Protein AF-A0A6G1RKR5-F1 (afdb_monomer_lite)

Radius of gyration: 48.72 Å; chains: 1; bounding box: 66×41×164 Å

Sequence (154 aa):
AAPAPAPLDKGCSLRHSLRLPAAAAAADTGMKRPLGRRYGLWFRLRKLIIWLLGVYIAIPFLVKLCPAIQAKLVFLNFVRVPYFIDLKRPQDQGLNHTCNYYLQPEEDVTIGVWHTVPAALWKTARGKDQLWFEDALGSSHPVILYLHGNAGTR

Secondary structure (DSSP, 8-state):
---------------------------------SHHHHHHHHHHHHHHHHHHHHHHHHHHHHHHH-HHHHHHHHS-TT--SSTT--TT-GGGGT-TTEEEEEEEEETTEEEEEEEE--GGGHHHHTT--HHHHHHHHTSSSPP------SSS--

Foldseek 3Di:
DDDDDDDDDD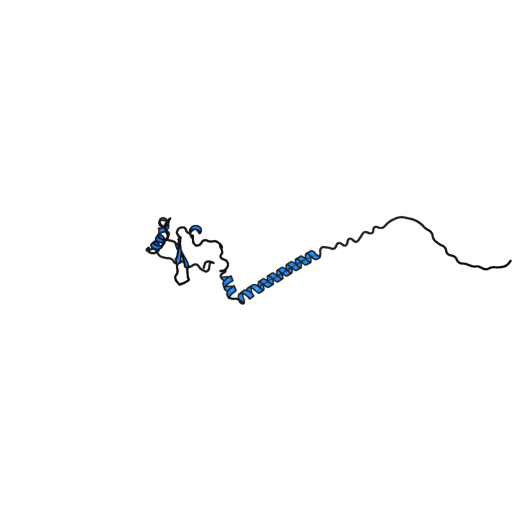DDDDDDDDDDDDDDPDDDPPPPPPPVVVVVVVVVVVVVVVVVVVCVVVVVVVCVVDVPVVVCVVLVLVDQPPPDDPPQCCVVVVQQQWHWDWDDPDVPDIDIDIQGADPVCSVVSHPDDPVVSVVSVVDPDDDDDDDDDSPNDD

Organism: NCBI:txid2861861

pLDDT: mean 74.4, std 17.96, range [37.25, 95.69]

Structure (mmCIF, N/CA/C/O backbone):
data_AF-A0A6G1RKR5-F1
#
_entry.id   AF-A0A6G1RKR5-F1
#
loop_
_atom_site.group_PDB
_atom_site.id
_atom_site.type_symbol
_atom_site.label_atom_id
_atom_site.label_alt_id
_atom_site.label_comp_id
_atom_site.label_asym_id
_atom_site.label_entity_id
_atom_site.label_seq_id
_atom_site.pdbx_PDB_ins_code
_atom_site.Cartn_x
_atom_site.Cartn_y
_atom_site.Cartn_z
_atom_site.occupancy
_atom_site.B_iso_or_equiv
_atom_site.auth_seq_id
_atom_site.auth_comp_id
_atom_site.auth_asym_id
_atom_site.auth_atom_id
_atom_site.pdbx_PDB_model_num
ATOM 1 N N . ALA A 1 1 ? 39.146 30.833 -138.022 1.00 38.88 1 ALA A N 1
ATOM 2 C CA . ALA A 1 1 ? 39.665 29.501 -138.402 1.00 38.88 1 ALA A CA 1
ATOM 3 C C . ALA A 1 1 ? 41.046 29.364 -137.772 1.00 38.88 1 ALA A C 1
ATOM 5 O O . ALA A 1 1 ? 41.826 30.275 -137.982 1.00 38.88 1 ALA A O 1
ATOM 6 N N . ALA A 1 2 ? 41.432 28.382 -136.961 1.00 49.88 2 ALA A N 1
ATOM 7 C CA . ALA A 1 2 ? 40.876 27.156 -136.359 1.00 49.88 2 ALA A CA 1
ATOM 8 C C . ALA A 1 2 ? 41.836 26.793 -135.171 1.00 49.88 2 ALA A C 1
ATOM 10 O O . ALA A 1 2 ? 42.867 27.456 -135.067 1.00 49.88 2 ALA A O 1
ATOM 11 N N . PRO A 1 3 ? 41.675 25.712 -134.376 1.00 56.47 3 PRO A N 1
ATOM 12 C CA . PRO A 1 3 ? 40.493 25.131 -133.726 1.00 56.47 3 PRO A CA 1
ATOM 13 C C . PRO A 1 3 ? 40.700 24.785 -132.213 1.00 56.47 3 PRO A C 1
ATOM 15 O O . PRO A 1 3 ? 41.783 24.925 -131.664 1.00 56.47 3 PRO A O 1
ATOM 18 N N . ALA A 1 4 ? 39.584 24.350 -131.604 1.00 51.78 4 ALA A N 1
ATOM 19 C CA . ALA A 1 4 ? 39.273 23.483 -130.437 1.00 51.78 4 A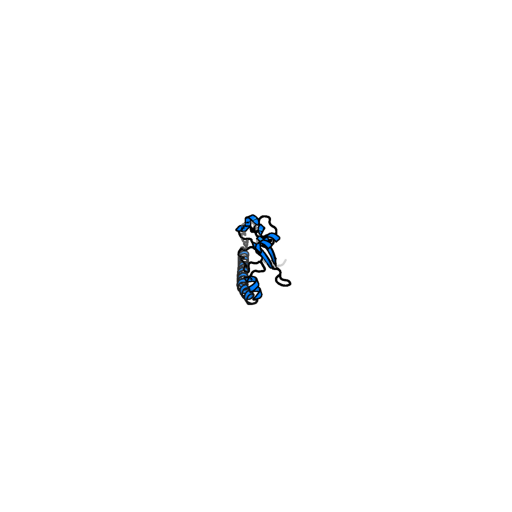LA A CA 1
ATOM 20 C C . ALA A 1 4 ? 40.398 22.643 -129.740 1.00 51.78 4 ALA A C 1
ATOM 22 O O . ALA A 1 4 ? 41.441 22.451 -130.359 1.00 51.78 4 ALA A O 1
ATOM 23 N N . PRO A 1 5 ? 40.191 22.031 -128.533 1.00 53.94 5 PRO A N 1
ATOM 24 C CA . PRO A 1 5 ? 38.965 21.304 -128.141 1.00 53.94 5 PRO A CA 1
ATOM 25 C C . PRO A 1 5 ? 38.501 21.378 -126.660 1.00 53.94 5 PRO A C 1
ATOM 27 O O . PRO A 1 5 ? 39.254 21.674 -125.741 1.00 53.94 5 PRO A O 1
ATOM 30 N N . ALA A 1 6 ? 37.219 21.050 -126.452 1.00 48.31 6 ALA A N 1
ATOM 31 C CA . ALA A 1 6 ? 36.645 20.573 -125.181 1.00 48.31 6 ALA A CA 1
ATOM 32 C C . ALA A 1 6 ? 36.963 19.061 -125.001 1.00 48.31 6 ALA A C 1
ATOM 34 O O . ALA A 1 6 ? 37.423 18.468 -125.984 1.00 48.31 6 ALA A O 1
ATOM 35 N N . PRO A 1 7 ? 36.694 18.381 -123.855 1.00 57.31 7 PRO A N 1
ATOM 36 C CA . PRO A 1 7 ? 35.302 18.013 -123.519 1.00 57.31 7 PRO A CA 1
ATOM 37 C C . PRO A 1 7 ? 34.963 17.709 -122.023 1.00 57.31 7 PRO A C 1
ATOM 39 O O . PRO A 1 7 ? 35.858 17.558 -121.207 1.00 57.31 7 PRO A O 1
ATOM 42 N N . LEU A 1 8 ? 33.644 17.581 -121.744 1.00 45.16 8 LEU A N 1
ATOM 43 C CA . LEU A 1 8 ? 32.930 16.552 -120.924 1.00 45.16 8 LEU A CA 1
ATOM 44 C C . LEU A 1 8 ? 33.309 16.363 -119.424 1.00 45.16 8 LEU A C 1
ATOM 46 O O . LEU A 1 8 ? 34.469 16.419 -119.065 1.00 45.16 8 LEU A O 1
ATOM 50 N N . ASP A 1 9 ? 32.417 16.183 -118.434 1.00 47.94 9 ASP A N 1
ATOM 51 C CA . ASP A 1 9 ? 31.209 15.343 -118.267 1.00 47.94 9 ASP A CA 1
ATOM 52 C C . ASP A 1 9 ? 30.352 15.896 -117.086 1.00 47.94 9 ASP A C 1
ATOM 54 O O . ASP A 1 9 ? 30.908 16.415 -116.124 1.00 47.94 9 ASP A O 1
ATOM 58 N N . LYS A 1 10 ? 29.018 16.056 -117.151 1.00 44.00 10 LYS A N 1
ATOM 59 C CA . LYS A 1 10 ? 27.867 15.109 -117.099 1.00 44.00 10 LYS A CA 1
ATOM 60 C C . LYS A 1 10 ? 27.423 14.631 -115.697 1.00 44.00 10 LYS A C 1
ATOM 62 O O . LYS A 1 10 ? 28.204 14.104 -114.922 1.00 44.00 10 LYS A O 1
ATOM 67 N N . GLY A 1 11 ? 26.099 14.707 -115.485 1.00 39.84 11 GLY A N 1
ATOM 68 C CA . GLY A 1 11 ? 25.312 14.056 -114.417 1.00 39.84 11 GLY A CA 1
ATOM 69 C C . GLY A 1 11 ? 24.667 15.069 -113.459 1.00 39.84 11 GLY A C 1
ATOM 70 O O . GLY A 1 11 ? 25.340 15.538 -112.557 1.00 39.84 11 GLY A O 1
ATOM 71 N N . CYS A 1 12 ? 23.428 15.567 -113.626 1.00 39.03 12 CYS A N 1
ATOM 72 C CA . CYS A 1 12 ? 22.134 14.852 -113.722 1.00 39.03 12 CYS A CA 1
ATOM 73 C C . CYS A 1 12 ? 21.991 13.865 -112.548 1.00 39.03 12 CYS A C 1
ATOM 75 O O . CYS A 1 12 ? 22.878 13.053 -112.354 1.00 39.03 12 CYS A O 1
ATOM 77 N N . SER A 1 13 ? 20.964 13.788 -111.710 1.00 42.50 13 SER A N 1
ATOM 78 C CA . SER A 1 13 ? 19.547 14.168 -111.676 1.00 42.50 13 SER A CA 1
ATOM 79 C C . SER A 1 13 ? 19.146 13.882 -110.202 1.00 42.50 13 SER A C 1
ATOM 81 O O . SER A 1 13 ? 19.812 13.088 -109.548 1.00 42.50 13 SER A O 1
ATOM 83 N N . LEU A 1 14 ? 18.136 14.448 -109.550 1.00 46.56 14 LEU A N 1
ATOM 84 C CA . LEU A 1 14 ? 16.733 14.153 -109.809 1.00 46.56 14 LEU A CA 1
ATOM 85 C C . LEU A 1 14 ? 15.892 15.023 -108.870 1.00 46.56 14 LEU A C 1
ATOM 87 O O . LEU A 1 14 ? 16.144 15.138 -107.671 1.00 46.56 14 LEU A O 1
ATOM 91 N N . ARG A 1 15 ? 14.896 15.662 -109.467 1.00 44.06 15 ARG A N 1
ATOM 92 C CA . ARG A 1 15 ? 13.925 16.531 -108.821 1.00 44.06 15 ARG A CA 1
ATOM 93 C C . ARG A 1 15 ? 12.908 15.715 -108.014 1.00 44.06 15 ARG A C 1
ATOM 95 O O . ARG A 1 15 ? 12.465 14.672 -108.467 1.00 44.06 15 ARG A O 1
ATOM 102 N N . HIS A 1 16 ? 12.504 16.297 -106.884 1.00 43.97 16 HIS A N 1
ATOM 103 C CA . HIS A 1 16 ? 11.116 16.613 -106.521 1.00 43.97 16 HIS A CA 1
ATOM 104 C C . HIS A 1 16 ? 10.074 15.483 -106.651 1.00 43.97 16 HIS A C 1
ATOM 106 O O . HIS A 1 16 ? 9.720 15.091 -107.760 1.00 43.97 16 HIS A O 1
ATOM 112 N N . SER A 1 17 ? 9.420 15.122 -105.539 1.00 46.03 17 SER A N 1
ATOM 113 C CA . SER A 1 17 ? 8.001 15.461 -105.278 1.00 46.03 17 SER A CA 1
ATOM 114 C C . SER A 1 17 ? 7.279 14.452 -104.364 1.00 46.03 17 SER A C 1
ATOM 116 O O . SER A 1 17 ? 7.193 13.278 -104.687 1.00 46.03 17 SER A O 1
ATOM 118 N N . LEU A 1 18 ? 6.591 14.996 -103.352 1.00 42.06 18 LEU A N 1
ATOM 119 C CA . LEU A 1 18 ? 5.201 14.682 -102.956 1.00 42.06 18 LEU A CA 1
ATOM 120 C C . LEU A 1 18 ? 4.836 13.332 -102.274 1.00 42.06 18 LEU A C 1
ATOM 122 O O . LEU A 1 18 ? 4.674 12.306 -102.919 1.00 42.06 18 LEU A O 1
ATOM 126 N N . ARG A 1 19 ? 4.401 13.500 -101.008 1.00 38.62 19 ARG A N 1
ATOM 127 C CA . ARG A 1 19 ? 3.092 13.127 -100.401 1.00 38.62 19 ARG A CA 1
ATOM 128 C C . ARG A 1 19 ? 2.942 11.880 -99.497 1.00 38.62 19 ARG A C 1
ATOM 130 O O . ARG A 1 19 ? 3.005 10.749 -99.947 1.00 38.62 19 ARG A O 1
ATOM 137 N N . LEU A 1 20 ? 2.415 12.219 -98.304 1.00 43.47 20 LEU A N 1
ATOM 138 C CA . LEU A 1 20 ? 1.355 11.586 -97.484 1.00 43.47 20 LEU A CA 1
ATOM 139 C C . LEU A 1 20 ? 1.750 10.540 -96.405 1.00 43.47 20 LEU A C 1
ATOM 141 O O . LEU A 1 20 ? 2.819 9.946 -96.474 1.00 43.47 20 LEU A O 1
ATOM 145 N N . PRO A 1 21 ? 0.930 10.429 -95.330 1.00 55.69 21 PRO A N 1
ATOM 146 C CA . PRO A 1 21 ? 1.355 10.170 -93.959 1.00 55.69 21 PRO A CA 1
ATOM 147 C C . PRO A 1 21 ? 1.085 8.725 -93.539 1.00 55.69 21 PRO A C 1
ATOM 149 O O . PRO A 1 21 ? 0.081 8.150 -93.939 1.00 55.69 21 PRO A O 1
ATOM 152 N N . ALA A 1 22 ? 1.918 8.175 -92.660 1.00 39.38 22 ALA A N 1
ATOM 153 C CA . ALA A 1 22 ? 1.548 7.106 -91.732 1.00 39.38 22 ALA A CA 1
ATOM 154 C C . ALA A 1 22 ? 2.776 6.710 -90.917 1.00 39.38 22 ALA A C 1
ATOM 156 O O . ALA A 1 22 ? 3.784 6.302 -91.480 1.00 39.38 22 ALA A O 1
ATOM 157 N N . ALA A 1 23 ? 2.670 6.799 -89.597 1.00 37.25 23 ALA A N 1
ATOM 158 C CA . ALA A 1 23 ? 2.914 5.678 -88.693 1.00 37.25 23 ALA A CA 1
ATOM 159 C C . ALA A 1 23 ? 2.928 6.225 -87.270 1.00 37.25 23 ALA A C 1
ATOM 161 O O . ALA A 1 23 ? 3.716 7.098 -86.914 1.00 37.25 23 ALA A O 1
ATOM 162 N N . ALA A 1 24 ? 2.006 5.709 -86.471 1.00 48.44 24 ALA A N 1
ATOM 163 C CA . ALA A 1 24 ? 1.910 5.971 -85.056 1.00 48.44 24 ALA A CA 1
ATOM 164 C C . ALA A 1 24 ? 3.228 5.610 -84.354 1.00 48.44 24 ALA A C 1
ATOM 166 O O . ALA A 1 24 ? 3.624 4.448 -84.332 1.00 48.44 24 ALA A O 1
ATOM 167 N N . ALA A 1 25 ? 3.868 6.594 -83.726 1.00 42.50 25 ALA A N 1
ATOM 168 C CA . ALA A 1 25 ? 4.835 6.343 -82.667 1.00 42.50 25 ALA A CA 1
ATOM 169 C C . ALA A 1 25 ? 4.058 6.243 -81.347 1.00 42.50 25 ALA A C 1
ATOM 171 O O . ALA A 1 25 ? 3.951 7.197 -80.579 1.00 42.50 25 ALA A O 1
ATOM 172 N N . ALA A 1 26 ? 3.428 5.087 -81.146 1.00 49.22 26 ALA A N 1
ATOM 173 C CA . ALA A 1 26 ? 3.010 4.624 -79.832 1.00 49.22 26 ALA A CA 1
ATOM 174 C C . ALA A 1 26 ? 4.167 3.837 -79.189 1.00 49.22 26 ALA A C 1
ATOM 176 O O . ALA A 1 26 ? 4.917 3.172 -79.899 1.00 49.22 26 ALA A O 1
ATOM 177 N N . ALA A 1 27 ? 4.218 3.872 -77.853 1.00 50.22 27 ALA A N 1
ATOM 178 C CA . ALA A 1 27 ? 5.249 3.350 -76.941 1.00 50.22 27 ALA A CA 1
ATOM 179 C C . ALA A 1 27 ? 6.449 4.304 -76.784 1.00 50.22 27 ALA A C 1
ATOM 181 O O . ALA A 1 27 ? 7.146 4.616 -77.734 1.00 50.22 27 ALA A O 1
ATOM 182 N N . ASP A 1 28 ? 6.714 4.871 -75.610 1.00 45.31 28 ASP A N 1
ATOM 183 C CA . ASP A 1 28 ? 6.948 4.139 -74.367 1.00 45.31 28 ASP A CA 1
ATOM 184 C C . ASP A 1 28 ? 6.596 5.003 -73.137 1.00 45.31 28 ASP A C 1
ATOM 186 O O . ASP A 1 28 ? 7.401 5.784 -72.630 1.00 45.31 28 ASP A O 1
ATOM 190 N N . THR A 1 29 ? 5.371 4.880 -72.617 1.00 54.19 29 THR A N 1
ATOM 191 C CA . THR A 1 29 ? 5.099 5.252 -71.222 1.00 54.19 29 THR A CA 1
ATOM 192 C C . THR A 1 29 ? 5.651 4.148 -70.335 1.00 54.19 29 THR A C 1
ATOM 194 O O . THR A 1 29 ? 4.941 3.204 -69.980 1.00 54.19 29 THR A O 1
ATOM 197 N N . GLY A 1 30 ? 6.929 4.282 -69.979 1.00 50.41 30 GLY A N 1
ATOM 198 C CA . GLY A 1 30 ? 7.602 3.460 -68.985 1.00 50.41 30 GLY A CA 1
ATOM 199 C C . GLY A 1 30 ? 6.847 3.507 -67.659 1.00 50.41 30 GLY A C 1
ATOM 200 O O . GLY A 1 30 ? 7.038 4.394 -66.826 1.00 50.41 30 GLY A O 1
ATOM 201 N N . MET A 1 31 ? 5.963 2.534 -67.461 1.00 55.38 31 MET A N 1
ATOM 202 C CA . MET A 1 31 ? 5.218 2.335 -66.231 1.00 55.38 31 MET A CA 1
ATOM 203 C C . MET A 1 31 ? 6.215 1.883 -65.159 1.00 55.38 31 MET A C 1
ATOM 205 O O . MET A 1 31 ? 6.480 0.691 -64.997 1.00 55.38 31 MET A O 1
ATOM 209 N N . LYS A 1 32 ? 6.814 2.838 -64.435 1.00 53.03 32 LYS A N 1
ATOM 210 C CA . LYS A 1 32 ? 7.640 2.563 -63.252 1.00 53.03 32 LYS A CA 1
ATOM 211 C C . LYS A 1 32 ? 6.729 1.992 -62.161 1.00 53.03 32 LYS A C 1
ATOM 213 O O . LYS A 1 32 ? 6.154 2.712 -61.350 1.00 53.03 32 LYS A O 1
ATOM 218 N N . ARG A 1 33 ? 6.539 0.670 -62.211 1.00 58.16 33 ARG A N 1
ATOM 219 C CA . ARG A 1 33 ? 5.739 -0.135 -61.277 1.00 58.16 33 ARG A CA 1
ATOM 220 C C . ARG A 1 33 ? 6.154 0.149 -59.820 1.00 58.16 33 ARG A C 1
ATOM 222 O O . ARG A 1 33 ? 7.338 0.373 -59.562 1.00 58.16 33 ARG A O 1
ATOM 229 N N . PRO A 1 34 ? 5.231 0.068 -58.840 1.00 54.47 34 PRO A N 1
ATOM 230 C CA . PRO A 1 34 ? 5.460 0.453 -57.445 1.00 54.47 34 PRO A CA 1
ATOM 231 C C . PRO A 1 34 ? 6.232 -0.631 -56.668 1.00 54.47 34 PRO A C 1
ATOM 233 O O . PRO A 1 34 ? 5.778 -1.136 -55.641 1.00 54.47 34 PRO A O 1
ATOM 236 N N . LEU A 1 35 ? 7.408 -1.025 -57.157 1.00 58.59 35 LEU A N 1
ATOM 237 C CA . LEU A 1 35 ? 8.237 -2.071 -56.548 1.00 58.59 35 LEU A CA 1
ATOM 238 C C . LEU A 1 35 ? 8.915 -1.592 -55.250 1.00 58.59 35 LEU A C 1
ATOM 240 O O . LEU A 1 35 ? 9.142 -2.388 -54.340 1.00 58.59 35 LEU A O 1
ATOM 244 N N . GLY A 1 36 ? 9.140 -0.281 -55.100 1.00 56.97 36 GLY A N 1
ATOM 245 C CA . GLY A 1 36 ? 9.749 0.305 -53.897 1.00 56.97 36 GLY A CA 1
ATOM 246 C C . GLY A 1 36 ? 8.866 0.259 -52.641 1.00 56.97 36 GLY A C 1
ATOM 247 O O . GLY A 1 36 ? 9.380 0.211 -51.524 1.00 56.97 36 GLY A O 1
ATOM 248 N N . ARG A 1 37 ? 7.531 0.212 -52.787 1.00 58.72 37 ARG A N 1
ATOM 249 C CA . ARG A 1 37 ? 6.602 0.261 -51.639 1.00 58.72 37 ARG A CA 1
ATOM 250 C C . ARG A 1 37 ? 6.556 -1.059 -50.858 1.00 58.72 37 ARG A C 1
ATOM 252 O O . ARG A 1 37 ? 6.444 -1.036 -49.634 1.00 58.72 37 ARG A O 1
ATOM 259 N N . ARG A 1 38 ? 6.694 -2.204 -51.542 1.00 60.06 38 ARG A N 1
ATOM 260 C CA . ARG A 1 38 ? 6.729 -3.541 -50.910 1.00 60.06 38 ARG A CA 1
ATOM 261 C C . ARG A 1 38 ? 8.056 -3.809 -50.191 1.00 60.06 38 ARG A C 1
ATOM 263 O O . ARG A 1 38 ? 8.041 -4.329 -49.079 1.00 60.06 38 ARG A O 1
ATOM 270 N N . TYR A 1 39 ? 9.178 -3.376 -50.770 1.00 63.03 39 TYR A N 1
ATOM 271 C CA . TYR A 1 39 ? 10.499 -3.482 -50.136 1.00 63.03 39 TYR A CA 1
ATOM 272 C C . TYR A 1 39 ? 10.615 -2.628 -48.866 1.00 63.03 39 TYR A C 1
ATOM 274 O O . TYR A 1 39 ? 11.154 -3.091 -47.862 1.00 63.03 39 TYR A O 1
ATOM 282 N N . GLY A 1 40 ? 10.052 -1.413 -48.867 1.00 74.81 40 GLY A N 1
ATOM 283 C CA . GLY A 1 40 ? 10.034 -0.551 -47.682 1.00 74.81 40 GLY A CA 1
ATOM 284 C C . GLY A 1 40 ? 9.222 -1.132 -46.520 1.00 74.81 40 GLY A C 1
ATOM 285 O O . GLY A 1 40 ? 9.674 -1.093 -45.375 1.00 74.81 40 GLY A O 1
ATOM 286 N N . LEU A 1 41 ? 8.051 -1.718 -46.799 1.00 84.31 41 LEU A N 1
ATOM 287 C CA . LEU A 1 41 ? 7.235 -2.381 -45.775 1.00 84.31 41 LEU A CA 1
ATOM 288 C C . LEU A 1 41 ? 7.941 -3.617 -45.201 1.00 84.31 41 LEU A C 1
ATOM 290 O O . LEU A 1 41 ? 7.969 -3.794 -43.986 1.00 84.31 41 LEU A O 1
ATOM 294 N N . TRP A 1 42 ? 8.563 -4.431 -46.056 1.00 87.38 42 TRP A N 1
ATOM 295 C CA . TRP A 1 42 ? 9.310 -5.613 -45.627 1.00 87.38 42 TRP A CA 1
ATOM 296 C C . TRP A 1 42 ? 10.552 -5.254 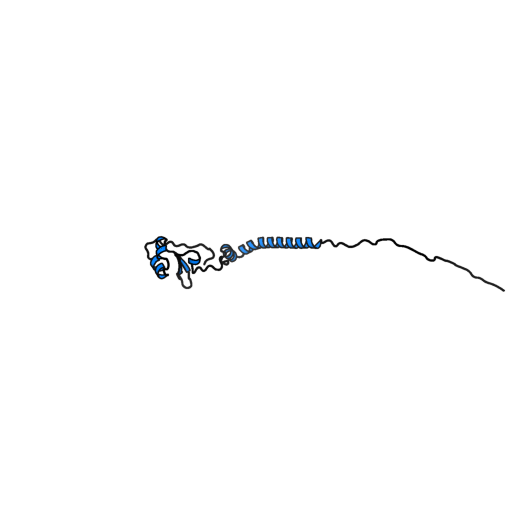-44.801 1.00 87.38 42 TRP A C 1
ATOM 298 O O . TRP A 1 42 ? 10.820 -5.887 -43.783 1.00 87.38 42 TRP A O 1
ATOM 308 N N . PHE A 1 43 ? 11.264 -4.183 -45.162 1.00 87.94 43 PHE A N 1
ATOM 309 C CA . PHE A 1 43 ? 12.373 -3.659 -44.362 1.00 87.94 43 PHE A CA 1
ATOM 310 C C . PHE A 1 43 ? 11.910 -3.151 -42.988 1.00 87.94 43 PHE A C 1
ATOM 312 O O . PHE A 1 43 ? 12.563 -3.423 -41.979 1.00 87.94 43 PHE A O 1
ATOM 319 N N . ARG A 1 44 ? 10.765 -2.455 -42.920 1.00 89.38 44 ARG A N 1
ATOM 320 C CA . ARG A 1 44 ? 10.168 -2.028 -41.641 1.00 89.38 44 ARG A CA 1
ATOM 321 C C . ARG A 1 44 ? 9.751 -3.221 -40.786 1.00 89.38 44 ARG A C 1
ATOM 323 O O . ARG A 1 44 ? 10.086 -3.245 -39.608 1.00 89.38 44 ARG A O 1
ATOM 330 N N . LEU A 1 45 ? 9.102 -4.224 -41.377 1.00 92.50 45 LEU A N 1
ATOM 331 C CA . LEU A 1 45 ? 8.720 -5.452 -40.680 1.00 92.50 45 LEU A CA 1
ATOM 332 C C . LEU A 1 45 ? 9.949 -6.205 -40.156 1.00 92.50 45 LEU A C 1
ATOM 334 O O . LEU A 1 45 ? 9.994 -6.574 -38.988 1.00 92.50 45 LEU A O 1
ATOM 338 N N . ARG A 1 46 ? 10.986 -6.367 -40.983 1.00 92.06 46 ARG A N 1
ATOM 339 C CA . ARG A 1 46 ? 12.247 -7.001 -40.579 1.00 92.06 46 ARG A CA 1
ATOM 340 C C . ARG A 1 46 ? 12.919 -6.244 -39.433 1.00 92.06 46 ARG A C 1
ATOM 342 O O . ARG A 1 46 ? 13.402 -6.871 -38.497 1.00 92.06 46 ARG A O 1
ATOM 349 N N . LYS A 1 47 ? 12.916 -4.908 -39.474 1.00 94.00 47 LYS A N 1
ATOM 350 C CA . LYS A 1 47 ? 13.446 -4.072 -38.389 1.00 94.00 47 LYS A CA 1
ATOM 351 C C . LYS A 1 47 ? 12.639 -4.245 -37.095 1.00 94.00 47 LYS A C 1
ATOM 353 O O . LYS A 1 47 ? 13.249 -4.364 -36.039 1.00 94.00 47 LYS A O 1
ATOM 358 N N . LEU A 1 48 ? 11.307 -4.324 -37.175 1.00 95.25 48 LEU A N 1
ATOM 359 C CA . LEU A 1 48 ? 10.450 -4.609 -36.017 1.00 95.25 48 LEU A CA 1
ATOM 360 C C . LEU A 1 48 ? 10.733 -5.991 -35.421 1.00 95.25 48 LEU A C 1
ATOM 362 O O . LEU A 1 48 ? 10.882 -6.098 -34.212 1.00 95.25 48 LEU A O 1
ATOM 366 N N . ILE A 1 49 ? 10.871 -7.029 -36.251 1.00 95.38 49 ILE A N 1
ATOM 367 C CA . ILE A 1 49 ? 11.184 -8.390 -35.785 1.00 95.38 49 ILE A CA 1
ATOM 368 C C . ILE A 1 49 ? 12.547 -8.428 -35.083 1.00 95.38 49 ILE A C 1
ATOM 370 O O . ILE A 1 49 ? 12.660 -8.991 -33.998 1.00 95.38 49 ILE A O 1
ATOM 374 N N . ILE A 1 50 ? 13.573 -7.796 -35.664 1.00 95.44 50 ILE A N 1
ATOM 375 C CA . ILE A 1 50 ? 14.905 -7.708 -35.044 1.00 95.44 50 ILE A CA 1
ATOM 376 C C . ILE A 1 50 ? 14.835 -6.945 -33.719 1.00 95.44 50 ILE A C 1
ATOM 378 O O . ILE A 1 50 ? 15.456 -7.360 -32.745 1.00 95.44 50 ILE A O 1
ATOM 382 N N . TRP A 1 51 ? 14.067 -5.856 -33.661 1.00 95.62 51 TRP A N 1
ATOM 383 C CA . TRP A 1 51 ? 13.880 -5.090 -32.432 1.00 95.62 51 TRP A CA 1
ATOM 384 C C . TRP A 1 51 ? 13.175 -5.915 -31.349 1.00 95.62 51 TRP A C 1
ATOM 386 O O . TRP A 1 51 ? 13.661 -5.965 -30.224 1.00 95.62 51 TRP A O 1
ATOM 396 N N . LEU A 1 52 ? 12.101 -6.633 -31.693 1.00 95.69 52 LEU A N 1
ATOM 397 C CA . LEU A 1 52 ? 11.394 -7.531 -30.773 1.00 95.69 52 LEU A CA 1
ATOM 398 C C . LEU A 1 52 ? 12.307 -8.644 -30.251 1.00 95.69 52 LEU A C 1
ATOM 400 O O . LEU A 1 52 ? 12.317 -8.909 -29.052 1.00 95.69 52 LEU A O 1
ATOM 404 N N . LEU A 1 53 ? 13.107 -9.258 -31.126 1.00 95.56 53 LEU A N 1
ATOM 405 C CA . LEU A 1 53 ? 14.077 -10.281 -30.734 1.00 95.56 53 LEU A CA 1
ATOM 406 C C . LEU A 1 53 ? 15.168 -9.701 -29.823 1.00 95.56 53 LEU A C 1
ATOM 408 O O . LEU A 1 53 ? 15.524 -10.310 -28.818 1.00 95.56 53 LEU A O 1
ATOM 412 N N . GLY A 1 54 ? 15.666 -8.505 -30.144 1.00 95.56 54 GLY A N 1
ATOM 413 C CA . GLY A 1 54 ? 16.635 -7.786 -29.321 1.00 95.56 54 GLY A CA 1
ATOM 414 C C . GLY A 1 54 ? 16.087 -7.485 -27.928 1.00 95.56 54 GLY A C 1
ATOM 415 O O . GLY A 1 54 ? 16.751 -7.783 -26.942 1.00 95.56 54 GLY A O 1
ATOM 416 N N . VAL A 1 55 ? 14.856 -6.977 -27.834 1.00 93.75 55 VAL A N 1
ATOM 417 C CA . VAL A 1 55 ? 14.161 -6.746 -26.559 1.00 93.75 55 VAL A CA 1
ATOM 418 C C . VAL A 1 55 ? 13.972 -8.059 -25.793 1.00 93.75 55 VAL A C 1
ATOM 420 O O . VAL A 1 55 ? 14.275 -8.116 -24.604 1.00 93.75 55 VAL A O 1
ATOM 423 N N . TYR A 1 56 ? 13.550 -9.128 -26.471 1.00 90.94 56 TYR A N 1
ATOM 424 C CA . TYR A 1 56 ? 13.345 -10.445 -25.864 1.00 90.94 56 TYR A CA 1
ATOM 425 C C . TYR A 1 56 ? 14.622 -11.023 -25.242 1.00 90.94 56 TYR A C 1
ATOM 427 O O . TYR A 1 56 ? 14.559 -11.632 -24.180 1.00 90.94 56 TYR A O 1
ATOM 435 N N . ILE A 1 57 ? 15.782 -10.810 -25.870 1.00 92.50 57 ILE A N 1
ATOM 436 C CA . ILE A 1 57 ? 17.082 -11.249 -25.338 1.00 92.50 57 ILE A CA 1
ATOM 437 C C . ILE A 1 57 ? 17.600 -10.272 -24.270 1.00 92.50 57 ILE A C 1
ATOM 439 O O . ILE A 1 57 ? 18.165 -10.692 -23.259 1.00 92.50 57 ILE A O 1
ATOM 443 N N . ALA A 1 58 ? 17.400 -8.969 -24.466 1.00 88.75 58 ALA A N 1
ATOM 444 C CA . ALA A 1 58 ? 17.905 -7.937 -23.568 1.00 88.75 58 ALA A CA 1
ATOM 445 C C . ALA A 1 58 ? 17.208 -7.958 -22.204 1.00 88.75 58 ALA A C 1
ATOM 447 O O . ALA A 1 58 ? 17.888 -7.827 -21.193 1.00 88.75 58 ALA A O 1
ATOM 448 N N . ILE A 1 59 ? 15.886 -8.158 -22.152 1.00 85.50 59 ILE A N 1
ATOM 449 C CA . ILE A 1 59 ? 15.113 -8.191 -20.898 1.00 85.50 59 ILE A CA 1
ATOM 450 C C . ILE A 1 59 ? 15.681 -9.201 -19.879 1.00 85.50 59 ILE A C 1
ATOM 452 O O . ILE A 1 59 ? 16.036 -8.774 -18.779 1.00 85.50 59 ILE A O 1
ATOM 456 N N . PRO A 1 60 ? 15.817 -10.509 -20.180 1.00 83.38 60 PRO A N 1
ATOM 457 C CA . PRO A 1 60 ? 16.336 -11.479 -19.217 1.00 83.38 60 PRO A CA 1
ATOM 458 C C . PRO A 1 60 ? 17.793 -11.196 -18.835 1.00 83.38 60 PRO A C 1
ATOM 460 O O . PRO A 1 60 ? 18.170 -11.414 -17.684 1.00 83.38 60 PRO A O 1
ATOM 463 N N . PHE A 1 61 ? 18.600 -10.662 -19.759 1.00 85.62 61 PHE A N 1
ATOM 464 C CA . PHE A 1 61 ? 19.968 -10.237 -19.464 1.00 85.62 61 PHE A CA 1
ATOM 465 C C . PHE A 1 61 ? 20.000 -9.063 -18.475 1.00 85.62 61 PHE A C 1
ATOM 467 O O . PHE A 1 61 ? 20.743 -9.107 -17.498 1.00 85.62 61 PHE A O 1
ATOM 474 N N . LEU A 1 62 ? 19.148 -8.053 -18.669 1.00 82.00 62 LEU A N 1
ATOM 475 C CA . LEU A 1 62 ? 19.028 -6.893 -17.781 1.00 82.00 62 LEU A CA 1
ATOM 476 C C . LEU A 1 62 ? 18.565 -7.294 -16.376 1.00 82.00 62 LEU A C 1
ATOM 478 O O . LEU A 1 62 ? 19.110 -6.812 -15.383 1.00 82.00 62 LEU A O 1
ATOM 482 N N . VAL A 1 63 ? 17.591 -8.206 -16.293 1.00 80.25 63 VAL A N 1
ATOM 483 C CA . VAL A 1 63 ? 17.094 -8.752 -15.020 1.00 80.25 63 VAL A CA 1
ATOM 484 C C . VAL A 1 63 ? 18.196 -9.526 -14.292 1.00 80.25 63 VAL A C 1
ATOM 486 O O . VAL A 1 63 ? 18.355 -9.361 -13.085 1.00 80.25 63 VAL A O 1
ATOM 489 N N . LYS A 1 64 ? 19.000 -10.319 -15.013 1.00 78.88 64 LYS A N 1
ATOM 490 C CA . LYS A 1 64 ? 20.130 -11.067 -14.437 1.00 78.88 64 LYS A CA 1
ATOM 491 C C . LYS A 1 64 ? 21.304 -10.176 -14.024 1.00 78.88 64 LYS A C 1
ATOM 493 O O . LYS A 1 64 ? 21.950 -10.472 -13.025 1.00 78.88 64 LYS A O 1
ATOM 498 N N . LEU A 1 65 ? 21.590 -9.111 -14.774 1.00 83.31 65 LEU A N 1
ATOM 499 C CA . LEU A 1 65 ? 22.704 -8.199 -14.498 1.00 83.31 65 LEU A CA 1
ATOM 500 C C . LEU A 1 65 ? 22.426 -7.293 -13.290 1.00 83.31 65 LEU A C 1
ATOM 502 O O . LEU A 1 65 ? 23.352 -6.868 -12.605 1.00 83.31 65 LEU A O 1
ATOM 506 N N . CYS A 1 66 ? 21.155 -6.995 -13.017 1.00 77.38 66 CYS A N 1
ATOM 507 C CA . CYS A 1 66 ? 20.748 -6.127 -11.919 1.00 77.38 66 CYS A CA 1
ATOM 508 C C . CYS A 1 66 ? 19.664 -6.790 -11.054 1.00 77.38 66 CYS A C 1
ATOM 510 O O . CYS A 1 66 ? 18.471 -6.560 -11.277 1.00 77.38 66 CYS A O 1
ATOM 512 N N . PRO A 1 67 ? 20.059 -7.499 -9.979 1.00 73.50 67 PRO A N 1
ATOM 513 C CA . PRO A 1 67 ? 19.126 -8.033 -8.981 1.00 73.50 67 PRO A CA 1
ATOM 514 C C . PRO A 1 67 ? 18.225 -6.948 -8.369 1.00 73.50 67 PRO A C 1
ATOM 516 O O . PRO A 1 67 ? 17.068 -7.193 -8.035 1.00 73.50 67 PRO A O 1
ATOM 519 N N . ALA A 1 68 ? 18.722 -5.709 -8.284 1.00 70.75 68 ALA A N 1
ATOM 520 C CA . ALA A 1 68 ? 17.928 -4.560 -7.863 1.00 70.75 68 ALA A CA 1
ATOM 521 C C . ALA A 1 68 ? 16.757 -4.279 -8.822 1.00 70.75 68 ALA A C 1
ATOM 523 O O . ALA A 1 68 ? 15.648 -4.028 -8.367 1.00 70.75 68 ALA A O 1
ATOM 524 N N . ILE A 1 69 ? 16.963 -4.358 -10.142 1.00 72.00 69 ILE A N 1
ATOM 525 C CA . ILE A 1 69 ? 15.885 -4.189 -11.132 1.00 72.00 69 ILE A CA 1
ATOM 526 C C . ILE A 1 69 ? 14.909 -5.363 -11.041 1.00 72.00 69 ILE A C 1
ATOM 528 O O . ILE A 1 69 ? 13.701 -5.143 -11.080 1.00 72.00 69 ILE A O 1
ATOM 532 N N . GLN A 1 70 ? 15.410 -6.583 -10.835 1.00 70.44 70 GLN A N 1
ATOM 533 C CA . GLN A 1 70 ? 14.576 -7.762 -10.608 1.00 70.44 70 GLN A CA 1
ATOM 534 C C . GLN A 1 70 ? 13.627 -7.563 -9.421 1.00 70.44 70 GLN A C 1
ATOM 536 O O . GLN A 1 70 ? 12.424 -7.738 -9.580 1.00 70.44 70 GLN A O 1
ATOM 541 N N . ALA A 1 71 ? 14.128 -7.128 -8.261 1.00 70.75 71 ALA A N 1
ATOM 542 C CA . ALA A 1 71 ? 13.283 -6.857 -7.098 1.00 70.75 71 ALA A CA 1
ATOM 543 C C . ALA A 1 71 ? 12.236 -5.769 -7.402 1.00 70.75 71 ALA A C 1
ATOM 545 O O . ALA A 1 71 ? 11.057 -5.914 -7.090 1.00 70.75 71 ALA A O 1
ATOM 546 N N . LYS A 1 72 ? 12.641 -4.688 -8.072 1.00 70.38 72 LYS A N 1
ATOM 547 C CA . LYS A 1 72 ? 11.738 -3.589 -8.436 1.00 70.38 72 LYS A CA 1
ATOM 548 C C . LYS A 1 72 ? 10.654 -4.002 -9.444 1.00 70.38 72 LYS A C 1
ATOM 550 O O . LYS A 1 72 ? 9.540 -3.499 -9.331 1.00 70.38 72 LYS A O 1
ATOM 555 N N . LEU A 1 73 ? 10.962 -4.902 -10.382 1.00 69.75 73 LEU A N 1
ATOM 556 C CA . LEU A 1 73 ? 10.016 -5.464 -11.355 1.00 69.75 73 LEU A CA 1
ATOM 557 C C . LEU A 1 73 ? 9.084 -6.502 -10.725 1.00 69.75 73 LEU A C 1
ATOM 559 O O . LEU A 1 73 ? 7.884 -6.451 -10.963 1.00 69.75 73 LEU A O 1
ATOM 563 N N . VAL A 1 74 ? 9.621 -7.414 -9.909 1.00 67.81 74 VAL A N 1
ATOM 564 C CA . VAL A 1 74 ? 8.848 -8.475 -9.239 1.00 67.81 74 VAL A CA 1
ATOM 565 C C . VAL A 1 74 ? 7.845 -7.881 -8.258 1.00 67.81 74 VAL A C 1
ATOM 567 O O . VAL A 1 74 ? 6.693 -8.296 -8.231 1.00 67.81 74 VAL A O 1
ATOM 570 N N . PHE A 1 75 ? 8.264 -6.893 -7.469 1.00 63.19 75 PHE A N 1
ATOM 571 C CA . PHE A 1 75 ? 7.379 -6.260 -6.495 1.00 63.19 75 PHE A CA 1
ATOM 572 C C . PHE A 1 75 ? 6.597 -5.072 -7.062 1.00 63.19 75 PHE A C 1
ATOM 574 O O . PHE A 1 75 ? 5.785 -4.500 -6.344 1.00 63.19 75 PHE A O 1
ATOM 581 N N . LEU A 1 76 ? 6.902 -4.652 -8.297 1.00 65.31 76 LEU A N 1
ATOM 582 C CA . LEU A 1 76 ? 6.310 -3.516 -9.010 1.00 65.31 76 LEU A CA 1
ATOM 583 C C . LEU A 1 76 ? 6.041 -2.271 -8.132 1.00 65.31 76 LEU A C 1
ATOM 585 O O . LEU A 1 76 ? 5.134 -1.495 -8.407 1.00 65.31 76 LEU A O 1
ATOM 589 N N . ASN A 1 77 ? 6.868 -2.034 -7.100 1.00 60.84 77 ASN A N 1
ATOM 590 C CA . ASN A 1 77 ? 6.657 -0.988 -6.081 1.00 60.84 77 ASN A CA 1
ATOM 591 C C . ASN A 1 77 ? 6.615 0.442 -6.659 1.00 60.84 77 ASN A C 1
ATOM 593 O O . ASN A 1 77 ? 6.289 1.385 -5.947 1.00 60.84 77 ASN A O 1
ATOM 597 N N . PHE A 1 78 ? 7.011 0.622 -7.922 1.00 60.44 78 PHE A N 1
ATOM 598 C CA . PHE A 1 78 ? 7.019 1.915 -8.614 1.00 60.44 78 PHE A CA 1
ATOM 599 C C . PHE A 1 78 ? 5.671 2.257 -9.240 1.00 60.44 78 PHE A C 1
ATOM 601 O O . PHE A 1 78 ? 5.426 3.420 -9.552 1.00 60.44 78 PHE A O 1
ATOM 608 N N . VAL A 1 79 ? 4.804 1.264 -9.438 1.00 59.12 79 VAL A N 1
ATOM 609 C CA . VAL A 1 79 ? 3.492 1.456 -10.047 1.00 59.12 79 VAL A CA 1
ATOM 610 C C . VAL A 1 79 ? 2.447 1.285 -8.953 1.00 59.12 79 VAL A C 1
ATOM 612 O O . VAL A 1 79 ? 2.037 0.179 -8.617 1.00 59.12 79 VAL A O 1
ATOM 615 N N . ARG A 1 80 ? 2.036 2.408 -8.365 1.00 58.16 80 ARG A N 1
ATOM 616 C CA . ARG A 1 80 ? 0.974 2.450 -7.358 1.00 58.16 80 ARG A CA 1
ATOM 617 C C . ARG A 1 80 ? -0.372 2.464 -8.084 1.00 58.16 80 ARG A C 1
ATOM 619 O O . ARG A 1 80 ? -0.835 3.519 -8.502 1.00 58.16 80 ARG A O 1
ATOM 626 N N . VAL A 1 81 ? -0.955 1.288 -8.315 1.00 57.25 81 VAL A N 1
ATOM 627 C CA . VAL A 1 81 ? -2.296 1.155 -8.908 1.00 57.25 81 VAL A CA 1
ATOM 628 C C . VAL A 1 81 ? -3.287 0.828 -7.790 1.00 57.25 81 VAL A C 1
ATOM 630 O O . VAL A 1 81 ? -3.091 -0.192 -7.133 1.00 57.25 81 VAL A O 1
ATOM 633 N N . PRO A 1 82 ? -4.353 1.621 -7.581 1.00 62.72 82 PRO A N 1
ATOM 634 C CA . PRO A 1 82 ? -4.733 2.856 -8.278 1.00 62.72 82 PRO A CA 1
ATOM 635 C C . PRO A 1 82 ? -3.952 4.088 -7.794 1.00 62.72 82 PRO A C 1
ATOM 637 O O . PRO A 1 82 ? -3.625 4.217 -6.619 1.00 62.72 82 PRO A O 1
ATOM 640 N N . TYR A 1 83 ? -3.712 5.031 -8.706 1.00 59.28 83 TYR A N 1
ATOM 641 C CA . TYR A 1 83 ? -2.846 6.196 -8.480 1.00 59.28 83 TYR A CA 1
ATOM 642 C C . TYR A 1 83 ? -3.380 7.221 -7.462 1.00 59.28 83 TYR A C 1
ATOM 644 O O . TYR A 1 83 ? -2.613 8.059 -6.995 1.00 59.28 83 TYR A O 1
ATOM 652 N N . PHE A 1 84 ? -4.669 7.161 -7.106 1.00 60.34 84 PHE A N 1
ATOM 653 C CA . PHE A 1 84 ? -5.350 8.199 -6.322 1.00 60.34 84 PHE A CA 1
ATOM 654 C C . PHE A 1 84 ? -6.337 7.633 -5.288 1.00 60.34 84 PHE A C 1
ATOM 656 O O . PHE A 1 84 ? -7.431 8.168 -5.124 1.00 60.34 84 PHE A O 1
ATOM 663 N N . ILE A 1 85 ? -5.996 6.536 -4.603 1.00 65.25 85 ILE A N 1
ATOM 664 C CA . ILE A 1 85 ? -6.788 6.114 -3.436 1.00 65.25 85 ILE A CA 1
ATOM 665 C C . ILE A 1 85 ? -6.407 6.983 -2.238 1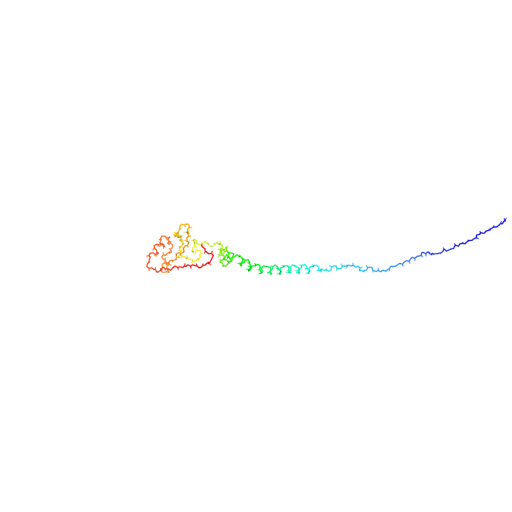.00 65.25 85 ILE A C 1
ATOM 667 O O . ILE A 1 85 ? -5.252 6.974 -1.807 1.00 65.25 85 ILE A O 1
ATOM 671 N N . ASP A 1 86 ? -7.387 7.679 -1.661 1.00 71.56 86 ASP A N 1
ATOM 672 C CA . ASP A 1 86 ? -7.219 8.298 -0.350 1.00 71.56 86 ASP A CA 1
ATOM 673 C C . ASP A 1 86 ? -7.369 7.244 0.756 1.00 71.56 86 ASP A C 1
ATOM 675 O O . ASP A 1 86 ? -8.460 6.960 1.250 1.00 71.56 86 ASP A O 1
ATOM 679 N N . LEU A 1 87 ? -6.241 6.653 1.158 1.00 77.00 87 LEU A N 1
ATOM 680 C CA . LEU A 1 87 ? -6.200 5.683 2.256 1.00 77.00 87 LEU A CA 1
ATOM 681 C C . LEU A 1 87 ? -6.541 6.310 3.619 1.00 77.00 87 LEU A C 1
ATOM 683 O O . LEU A 1 87 ? -6.742 5.579 4.591 1.00 77.00 87 LEU A O 1
ATOM 687 N N . LYS A 1 88 ? -6.626 7.645 3.714 1.00 79.38 88 LYS A N 1
ATOM 688 C CA . LYS A 1 88 ? -7.054 8.324 4.942 1.00 79.38 88 LYS A CA 1
ATOM 689 C C . LYS A 1 88 ? -8.552 8.184 5.187 1.00 79.38 88 LYS A C 1
ATOM 691 O O . LYS A 1 88 ? -8.982 8.342 6.329 1.00 79.38 88 LYS A O 1
ATOM 696 N N . ARG A 1 89 ? -9.331 7.883 4.144 1.00 80.31 89 ARG A N 1
ATOM 697 C CA . ARG A 1 89 ? -10.795 7.791 4.185 1.00 80.31 89 ARG A CA 1
ATOM 698 C C . ARG A 1 89 ? -11.244 6.382 3.791 1.00 80.31 89 ARG A C 1
ATOM 700 O O . ARG A 1 89 ? -11.728 6.176 2.679 1.00 80.31 89 ARG A O 1
ATOM 707 N N . PRO A 1 90 ? -11.116 5.387 4.688 1.00 83.62 90 PRO A N 1
ATOM 708 C CA . PRO A 1 90 ? -11.545 4.015 4.403 1.00 83.62 90 PRO A CA 1
ATOM 709 C C . PRO A 1 90 ? -13.037 3.925 4.016 1.00 83.62 90 PRO A C 1
ATOM 711 O O . PRO A 1 90 ? -13.429 3.022 3.276 1.00 83.62 90 PRO A O 1
ATOM 714 N N . GLN A 1 91 ? -13.862 4.901 4.414 1.00 82.00 91 GLN A N 1
ATOM 715 C CA . GLN A 1 91 ? -15.278 4.975 4.034 1.00 82.00 91 GLN A CA 1
ATOM 716 C C . GLN A 1 91 ? -15.469 5.125 2.517 1.00 82.00 91 GLN A C 1
ATOM 718 O O . GLN A 1 91 ? -16.395 4.539 1.958 1.00 82.00 91 GLN A O 1
ATOM 723 N N . ASP A 1 92 ? -14.552 5.819 1.831 1.00 83.31 92 ASP A N 1
ATOM 724 C CA . ASP A 1 92 ? -14.578 5.970 0.369 1.00 83.31 92 ASP A CA 1
ATOM 725 C C . ASP A 1 92 ? -14.282 4.633 -0.349 1.00 83.31 92 ASP A C 1
ATOM 727 O O . ASP A 1 92 ? -14.569 4.484 -1.535 1.00 83.31 92 ASP A O 1
ATOM 731 N N . GLN A 1 93 ? -13.743 3.639 0.371 1.00 79.25 93 GLN A N 1
ATOM 732 C CA . GLN A 1 93 ? -13.494 2.268 -0.099 1.00 79.25 93 GLN A CA 1
ATOM 733 C C . GLN A 1 93 ? -14.585 1.274 0.354 1.00 79.25 93 GLN A C 1
ATOM 735 O O . GLN A 1 93 ? -14.414 0.062 0.232 1.00 79.25 93 GLN A O 1
ATOM 740 N N . GLY A 1 94 ? -15.705 1.765 0.900 1.00 82.44 94 GLY A N 1
ATOM 741 C CA . GLY A 1 94 ? -16.810 0.935 1.397 1.00 82.44 94 GLY A CA 1
ATOM 742 C C . GLY A 1 94 ? -16.634 0.427 2.833 1.00 82.44 94 GLY A C 1
ATOM 743 O O . GLY A 1 94 ? -17.474 -0.330 3.324 1.00 82.44 94 GLY A O 1
ATOM 744 N N . LEU A 1 95 ? -15.582 0.856 3.535 1.00 85.31 95 LEU A N 1
ATOM 745 C CA . LEU A 1 95 ? -15.308 0.476 4.920 1.00 85.31 95 LEU A CA 1
ATOM 746 C C . LEU A 1 95 ? -15.871 1.527 5.894 1.00 85.31 95 LEU A C 1
ATOM 748 O O . LEU A 1 95 ? -15.171 2.405 6.394 1.00 85.31 95 LEU A O 1
ATOM 752 N N . ASN A 1 96 ? -17.176 1.437 6.163 1.00 84.62 96 ASN A N 1
ATOM 753 C CA . ASN A 1 96 ? -17.934 2.433 6.943 1.00 84.62 96 ASN A CA 1
ATOM 754 C C . ASN A 1 96 ? -17.745 2.358 8.470 1.00 84.62 96 ASN A C 1
ATOM 756 O O . ASN A 1 96 ? -18.186 3.255 9.187 1.00 84.62 96 ASN A O 1
ATOM 760 N N . HIS A 1 97 ? -17.119 1.295 8.975 1.00 89.62 97 HIS A N 1
ATOM 761 C CA . HIS A 1 97 ? -16.898 1.053 10.409 1.00 89.62 97 HIS A CA 1
ATOM 762 C C . HIS A 1 97 ? -15.409 0.935 10.729 1.00 89.62 97 HIS A C 1
ATOM 764 O O . HIS A 1 97 ? -15.003 0.163 11.600 1.00 89.62 97 HIS A O 1
ATOM 770 N N . THR A 1 98 ? -14.615 1.694 9.980 1.00 90.12 98 THR A N 1
ATOM 771 C CA . THR A 1 98 ? -13.162 1.638 9.989 1.00 90.12 98 THR A CA 1
ATOM 772 C C . THR A 1 98 ? -12.599 3.041 10.151 1.00 90.12 98 THR A C 1
ATOM 774 O O . THR A 1 98 ? -13.033 3.973 9.471 1.00 90.12 98 THR A O 1
ATOM 777 N N . CYS A 1 99 ? -11.617 3.181 11.035 1.00 88.88 99 CYS A N 1
ATOM 778 C CA . CYS A 1 99 ? -10.866 4.408 11.267 1.00 88.88 99 CYS A CA 1
ATOM 779 C C . CYS A 1 99 ? -9.402 4.210 10.883 1.00 88.88 99 CYS A C 1
ATOM 781 O O . CYS A 1 99 ? -8.849 3.123 11.043 1.00 88.88 99 CYS A O 1
ATOM 783 N N . ASN A 1 100 ? -8.782 5.269 10.368 1.00 90.44 100 ASN A N 1
ATOM 784 C CA . ASN A 1 100 ? -7.366 5.277 10.030 1.00 90.44 100 ASN A CA 1
ATOM 785 C C . ASN A 1 100 ? -6.543 5.856 11.191 1.00 90.44 100 ASN A C 1
ATOM 787 O O . ASN A 1 100 ? -6.855 6.932 11.699 1.00 90.44 100 ASN A O 1
ATOM 791 N N . TYR A 1 101 ? -5.481 5.155 11.563 1.00 88.25 101 TYR A N 1
ATOM 792 C CA . TYR A 1 101 ? -4.530 5.504 12.611 1.00 88.25 101 TYR A CA 1
ATOM 793 C C . TYR A 1 101 ? -3.119 5.562 12.041 1.00 88.25 101 TYR A C 1
ATOM 795 O O . TYR A 1 101 ? -2.804 4.896 11.058 1.00 88.25 101 TYR A O 1
ATOM 803 N N . TYR A 1 102 ? -2.260 6.338 12.692 1.00 88.06 102 TYR A N 1
ATOM 804 C CA . TYR A 1 102 ? -0.837 6.384 12.389 1.00 88.06 102 TYR A CA 1
ATOM 805 C C . TYR A 1 102 ? -0.059 6.035 13.650 1.00 88.06 102 TYR A C 1
ATOM 807 O O . TYR A 1 102 ? -0.143 6.746 14.648 1.00 88.06 102 TYR A O 1
ATOM 815 N N . LEU A 1 103 ? 0.665 4.922 13.606 1.00 87.81 103 LEU A N 1
ATOM 816 C CA . LEU A 1 103 ? 1.515 4.454 14.695 1.00 87.81 103 LEU A CA 1
ATOM 817 C C . LEU A 1 103 ? 2.967 4.828 14.403 1.00 87.81 103 LEU A C 1
ATOM 819 O O . LEU A 1 103 ? 3.406 4.735 13.258 1.00 87.81 103 LEU A O 1
ATOM 823 N N . GLN A 1 104 ? 3.715 5.213 15.434 1.00 89.81 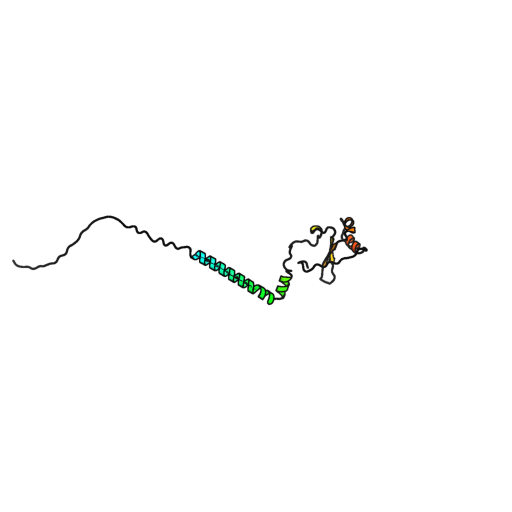104 GLN A N 1
ATOM 824 C CA . GLN A 1 104 ? 5.149 5.497 15.344 1.00 89.81 104 GLN A CA 1
ATOM 825 C C . GLN A 1 104 ? 5.916 4.573 16.293 1.00 89.81 104 GLN A C 1
ATOM 827 O O . GLN A 1 104 ? 6.100 4.920 17.457 1.00 89.81 104 GLN A O 1
ATOM 832 N N . PRO A 1 105 ? 6.282 3.358 15.848 1.00 84.50 105 PRO A N 1
ATOM 833 C CA . PRO A 1 105 ? 7.008 2.414 16.696 1.00 84.50 105 PRO A CA 1
ATOM 834 C C . PRO A 1 105 ? 8.481 2.798 16.897 1.00 84.50 105 PRO A C 1
ATOM 836 O O . PRO A 1 105 ? 9.057 2.465 17.928 1.00 84.50 105 PRO A O 1
ATOM 839 N N . GLU A 1 106 ? 9.084 3.483 15.925 1.00 89.75 106 GLU A N 1
ATOM 840 C CA . GLU A 1 106 ? 10.497 3.866 15.894 1.00 89.75 106 GLU A CA 1
ATOM 841 C C . GLU A 1 106 ? 10.618 5.332 15.459 1.00 89.75 106 GLU A C 1
ATOM 843 O O . GLU A 1 106 ? 9.724 5.867 14.794 1.00 89.75 106 GLU A O 1
ATOM 848 N N . GLU A 1 107 ? 11.733 5.975 15.814 1.00 83.75 107 GLU A N 1
ATOM 849 C CA . GLU A 1 107 ? 12.066 7.306 15.303 1.00 83.75 107 GLU A CA 1
ATOM 850 C C . GLU A 1 107 ? 12.122 7.249 13.763 1.00 83.75 107 GLU A C 1
ATOM 852 O O . GLU A 1 107 ? 12.697 6.333 13.180 1.00 83.75 107 GLU A O 1
ATOM 857 N N . ASP A 1 108 ? 11.448 8.193 13.103 1.00 85.50 108 ASP A N 1
ATOM 858 C CA . ASP A 1 108 ? 11.307 8.310 11.641 1.00 85.50 108 ASP A CA 1
ATOM 859 C C . ASP A 1 108 ? 10.450 7.251 10.915 1.00 85.50 108 ASP A C 1
ATOM 861 O O . ASP A 1 108 ? 10.291 7.323 9.690 1.00 85.50 108 ASP A O 1
ATOM 865 N N . VAL A 1 109 ? 9.808 6.317 11.627 1.00 85.06 109 VAL A N 1
ATOM 866 C CA . VAL A 1 109 ? 8.893 5.332 11.019 1.00 85.06 109 VAL A CA 1
ATOM 867 C C . VAL A 1 109 ? 7.448 5.638 11.403 1.00 85.06 109 VAL A C 1
ATOM 869 O O . VAL A 1 109 ? 7.080 5.613 12.570 1.00 85.06 109 VAL A O 1
ATOM 872 N N . THR A 1 110 ? 6.590 5.893 10.409 1.00 87.81 110 THR A N 1
ATOM 873 C CA . THR A 1 110 ? 5.138 6.060 10.607 1.00 87.81 110 THR A CA 1
ATOM 874 C C . THR A 1 110 ? 4.369 5.004 9.819 1.00 87.81 110 THR A C 1
ATOM 876 O O . THR A 1 110 ? 4.467 4.946 8.594 1.00 87.81 110 THR A O 1
ATOM 879 N N . ILE A 1 111 ? 3.573 4.196 10.516 1.00 87.81 111 ILE A N 1
ATOM 880 C CA . ILE A 1 111 ? 2.783 3.098 9.950 1.00 87.81 111 ILE A CA 1
ATOM 881 C C . ILE A 1 111 ? 1.307 3.493 9.938 1.00 87.81 111 ILE A C 1
ATOM 883 O O . ILE A 1 111 ? 0.737 3.800 10.983 1.00 87.81 111 ILE A O 1
ATOM 887 N N . GLY A 1 112 ? 0.679 3.464 8.762 1.00 88.94 112 GLY A N 1
ATOM 888 C CA . GLY A 1 112 ? -0.770 3.618 8.629 1.00 88.94 112 GLY A CA 1
ATOM 889 C C . GLY A 1 112 ? -1.496 2.318 8.972 1.00 88.94 112 GLY A C 1
ATOM 890 O O . GLY A 1 112 ? -1.172 1.267 8.422 1.00 88.94 112 GLY A O 1
ATOM 891 N N . VAL A 1 113 ? -2.482 2.381 9.864 1.00 89.88 113 VAL A N 1
ATOM 892 C CA . VAL A 1 113 ? -3.268 1.228 10.313 1.00 89.88 113 VAL A CA 1
ATOM 893 C C . VAL A 1 113 ? -4.749 1.533 10.185 1.00 89.88 113 VAL A C 1
ATOM 895 O O . VAL A 1 113 ? -5.233 2.561 10.647 1.00 89.88 113 VAL A O 1
ATOM 898 N N . TRP A 1 114 ? -5.497 0.605 9.602 1.00 91.50 114 TRP A N 1
ATOM 899 C CA . TRP A 1 114 ? -6.952 0.649 9.621 1.00 91.50 114 TRP A CA 1
ATOM 900 C C . TRP A 1 114 ? -7.489 -0.201 10.765 1.00 91.50 114 TRP A C 1
ATOM 902 O O . TRP A 1 114 ? -7.282 -1.412 10.803 1.00 91.50 114 TRP A O 1
ATOM 912 N N . HIS A 1 115 ? -8.217 0.429 11.678 1.00 92.12 115 HIS A N 1
ATOM 913 C CA . HIS A 1 115 ? -8.915 -0.247 12.762 1.00 92.12 115 HIS A CA 1
ATOM 914 C C . HIS A 1 115 ? -10.399 -0.357 12.414 1.00 92.12 115 HIS A C 1
ATOM 916 O O . HIS A 1 115 ? -11.090 0.652 12.287 1.00 92.12 115 HIS A O 1
ATOM 922 N N . THR A 1 116 ? -10.881 -1.589 12.258 1.00 92.44 116 THR A N 1
ATOM 923 C CA . THR A 1 116 ? -12.297 -1.893 12.017 1.00 92.44 116 THR A CA 1
ATOM 924 C C . THR A 1 116 ? -12.893 -2.542 13.252 1.00 92.44 116 THR A C 1
ATOM 926 O O . THR A 1 116 ? -12.354 -3.535 13.737 1.00 92.44 116 THR A O 1
ATOM 929 N N . VAL A 1 117 ? -14.019 -2.021 13.734 1.00 93.19 117 VAL A N 1
ATOM 930 C CA . VAL A 1 117 ? -14.685 -2.594 14.911 1.00 93.19 117 VAL A CA 1
ATOM 931 C C . VAL A 1 117 ? -15.491 -3.856 14.558 1.00 93.19 117 VAL A C 1
ATOM 933 O O . VAL A 1 117 ? -15.986 -3.981 13.430 1.00 93.19 117 VAL A O 1
ATOM 936 N N . PRO A 1 118 ? -15.684 -4.784 15.516 1.00 92.06 118 PRO A N 1
ATOM 937 C CA . PRO A 1 118 ? -16.523 -5.965 15.333 1.00 92.06 118 PRO A CA 1
ATOM 938 C C . PRO A 1 118 ? -17.946 -5.630 14.869 1.00 92.06 118 PRO A C 1
ATOM 940 O O . PRO A 1 118 ? -18.517 -4.612 15.263 1.00 92.06 118 PRO A O 1
ATOM 943 N N . ALA A 1 119 ? -18.563 -6.543 14.110 1.00 90.75 119 ALA A N 1
ATOM 944 C CA . ALA A 1 119 ? -19.915 -6.369 13.565 1.00 90.75 119 ALA A CA 1
ATOM 945 C C . ALA A 1 119 ? -20.981 -6.049 14.625 1.00 90.75 119 ALA A C 1
ATOM 947 O O . ALA A 1 119 ? -21.900 -5.268 14.375 1.00 90.75 119 ALA A O 1
ATOM 948 N N . ALA A 1 120 ? -20.823 -6.592 15.835 1.00 91.12 120 ALA A N 1
ATOM 949 C CA . ALA A 1 120 ? -21.697 -6.306 16.970 1.00 91.12 120 ALA A CA 1
ATOM 950 C C . ALA A 1 120 ? -21.742 -4.808 17.338 1.00 91.12 120 ALA A C 1
ATOM 952 O O . ALA A 1 120 ? -22.768 -4.322 17.811 1.00 91.12 120 ALA A O 1
ATOM 953 N N . LEU A 1 121 ? -20.661 -4.064 17.080 1.00 91.56 121 LEU A N 1
ATOM 954 C CA . LEU A 1 121 ? -20.519 -2.651 17.431 1.00 91.56 121 LEU A CA 1
ATOM 955 C C . LEU A 1 121 ? -20.832 -1.694 16.271 1.00 91.56 121 LEU A C 1
ATOM 957 O O . LEU A 1 121 ? -20.868 -0.484 16.483 1.00 91.56 121 LEU A O 1
ATOM 961 N N . TRP A 1 122 ? -21.117 -2.191 15.063 1.00 91.69 122 TRP A N 1
ATOM 962 C CA . TRP A 1 122 ? -21.327 -1.354 13.868 1.00 91.69 122 TRP A CA 1
ATOM 963 C C . TRP A 1 122 ? -22.450 -0.327 14.018 1.00 91.69 122 TRP A C 1
ATOM 965 O O . TRP A 1 122 ? -22.317 0.814 13.573 1.00 91.69 122 TRP A O 1
ATOM 975 N N . LYS A 1 123 ? -23.548 -0.706 14.684 1.00 91.69 123 LYS A N 1
ATOM 976 C CA . LYS A 1 123 ? -24.661 0.217 14.960 1.00 91.69 123 LYS A CA 1
ATOM 977 C C . LYS A 1 123 ? -24.212 1.378 15.851 1.00 91.69 123 LYS A C 1
ATOM 979 O O . LYS A 1 123 ? -24.557 2.521 15.572 1.00 91.69 123 LYS A O 1
ATOM 984 N N . THR A 1 124 ? -23.429 1.079 16.884 1.00 91.44 124 THR A N 1
ATOM 985 C CA . THR A 1 124 ? -22.924 2.053 17.862 1.00 91.44 124 THR A CA 1
ATOM 986 C C . THR A 1 124 ? -21.815 2.925 17.285 1.00 91.44 124 THR A C 1
ATOM 988 O O . THR A 1 124 ? -21.734 4.098 17.632 1.00 91.44 124 THR A O 1
ATOM 991 N N . ALA A 1 125 ? -21.001 2.374 16.383 1.00 90.56 125 ALA A N 1
ATOM 992 C CA . ALA A 1 125 ? -19.874 3.050 15.744 1.00 90.56 125 ALA A CA 1
ATOM 993 C C . ALA A 1 125 ? -20.291 4.155 14.761 1.00 90.56 125 ALA A C 1
ATOM 995 O O . ALA A 1 125 ? -19.473 4.975 14.344 1.00 90.56 125 ALA A O 1
ATOM 996 N N . ARG A 1 126 ? -21.561 4.186 14.345 1.00 89.31 126 ARG A N 1
ATOM 997 C CA . ARG A 1 126 ? -22.041 5.151 13.355 1.00 89.31 126 ARG A CA 1
ATOM 998 C C . ARG A 1 126 ? -21.989 6.575 13.918 1.00 89.31 126 ARG A C 1
ATOM 1000 O O . ARG A 1 126 ? -22.667 6.884 14.891 1.00 89.31 126 ARG A O 1
ATOM 1007 N N . GLY A 1 127 ? -21.217 7.445 13.266 1.00 86.19 127 GLY A N 1
ATOM 1008 C CA . GLY A 1 127 ? -21.058 8.845 13.679 1.00 86.19 127 GLY A CA 1
ATOM 1009 C C . GLY A 1 127 ? -20.187 9.036 14.923 1.00 86.19 127 GLY A C 1
ATOM 1010 O O . GLY A 1 127 ? -20.217 10.111 15.514 1.00 86.19 127 GLY A O 1
ATOM 1011 N N . LYS A 1 128 ? -19.443 8.003 15.332 1.00 90.69 128 LYS A N 1
ATOM 1012 C CA . LYS A 1 128 ? -18.461 8.096 16.411 1.00 90.69 128 LYS A CA 1
ATOM 1013 C C . LYS A 1 128 ? -17.141 8.663 15.910 1.00 90.69 128 LYS A C 1
ATOM 1015 O O . LYS A 1 128 ? -16.803 8.546 14.733 1.00 90.69 128 LYS A O 1
ATOM 1020 N N . ASP A 1 129 ? -16.430 9.293 16.827 1.00 89.25 129 ASP A N 1
ATOM 1021 C CA . ASP A 1 129 ? -15.130 9.904 16.620 1.00 89.25 129 ASP A CA 1
ATOM 1022 C C . ASP A 1 129 ? -13.992 8.937 16.968 1.00 89.25 129 ASP A C 1
ATOM 1024 O O . ASP A 1 129 ? -14.198 7.843 17.493 1.00 89.25 129 ASP A O 1
ATOM 1028 N N . GLN A 1 130 ? -12.765 9.350 16.662 1.00 87.06 130 GLN A N 1
ATOM 1029 C CA . GLN A 1 130 ? -11.579 8.508 16.786 1.00 87.06 130 GLN A CA 1
ATOM 1030 C C . GLN A 1 130 ? -11.298 8.054 18.227 1.00 87.06 130 GLN A C 1
ATOM 1032 O O . GLN A 1 130 ? -10.869 6.918 18.420 1.00 87.06 130 GLN A O 1
ATOM 1037 N N . LEU A 1 131 ? -11.614 8.884 19.228 1.00 90.56 131 LEU A N 1
ATOM 1038 C CA . LEU A 1 131 ? -11.457 8.544 20.647 1.00 90.56 131 LEU A CA 1
ATOM 1039 C C . LEU A 1 131 ? -12.339 7.359 21.051 1.00 90.56 131 LEU A C 1
ATOM 1041 O O . LEU A 1 131 ? -11.901 6.473 21.778 1.00 90.56 131 LEU A O 1
ATOM 1045 N N . TRP A 1 132 ? -13.569 7.295 20.537 1.00 92.88 132 TRP A N 1
ATOM 1046 C CA . TRP A 1 132 ? -14.453 6.159 20.791 1.00 92.88 132 TRP A CA 1
ATOM 1047 C C . TRP A 1 132 ? -13.914 4.860 20.176 1.00 92.88 132 TRP A C 1
ATOM 1049 O O . TRP A 1 132 ? -14.029 3.793 20.776 1.00 92.88 132 TRP A O 1
ATOM 1059 N N . PHE A 1 133 ? -13.311 4.937 18.986 1.00 91.44 133 PHE A N 1
ATOM 1060 C CA . PHE A 1 133 ? -12.674 3.776 18.361 1.00 91.44 133 PHE A CA 1
ATOM 1061 C C . PHE A 1 133 ? -11.430 3.315 19.134 1.00 91.44 133 PHE A C 1
ATOM 1063 O O . PHE A 1 133 ? -11.177 2.114 19.182 1.00 91.44 133 PHE A O 1
ATOM 1070 N N . GLU A 1 134 ? -10.675 4.226 19.754 1.00 90.00 134 GLU A N 1
ATOM 1071 C CA . GLU A 1 134 ? -9.561 3.863 20.643 1.00 90.00 134 GLU A CA 1
ATOM 1072 C C . GLU A 1 134 ? -10.063 3.162 21.907 1.00 90.00 134 GLU A C 1
ATOM 1074 O O . GLU A 1 134 ? -9.567 2.090 22.247 1.00 90.00 134 GLU A O 1
ATOM 1079 N N . ASP A 1 135 ? -11.100 3.700 22.551 1.00 91.12 135 ASP A N 1
ATOM 1080 C CA . ASP A 1 135 ? -11.716 3.087 23.735 1.00 91.12 135 ASP A CA 1
ATOM 1081 C C . ASP A 1 135 ? -12.276 1.683 23.430 1.00 91.12 135 ASP A C 1
ATOM 1083 O O . ASP A 1 135 ? -12.119 0.742 24.210 1.00 91.12 135 ASP A O 1
ATOM 1087 N N . ALA A 1 136 ? -12.838 1.489 22.231 1.00 90.81 136 ALA A N 1
ATOM 1088 C CA . ALA A 1 136 ? -13.356 0.195 21.790 1.00 90.81 136 ALA A CA 1
ATOM 1089 C C . ALA A 1 136 ? -12.282 -0.914 21.705 1.00 90.81 136 ALA A C 1
ATOM 1091 O O . ALA A 1 136 ? -12.631 -2.095 21.835 1.00 90.81 136 ALA A O 1
ATOM 1092 N N . LEU A 1 137 ? -10.996 -0.569 21.531 1.00 87.94 137 LEU A N 1
ATOM 1093 C CA . LEU A 1 137 ? -9.890 -1.542 21.579 1.00 87.94 137 LEU A CA 1
ATOM 1094 C C . LEU A 1 137 ? -9.712 -2.151 22.975 1.00 87.94 137 LEU A C 1
ATOM 1096 O O . LEU A 1 137 ? -9.255 -3.286 23.080 1.00 87.94 137 LEU A O 1
ATOM 1100 N N . GLY A 1 138 ? -10.098 -1.432 24.033 1.00 87.69 138 GLY A N 1
ATOM 1101 C CA . GLY A 1 138 ? -10.068 -1.923 25.414 1.00 87.69 138 GLY A CA 1
ATOM 1102 C C . GLY A 1 138 ? -11.202 -2.894 25.759 1.00 87.69 138 GLY A C 1
ATOM 1103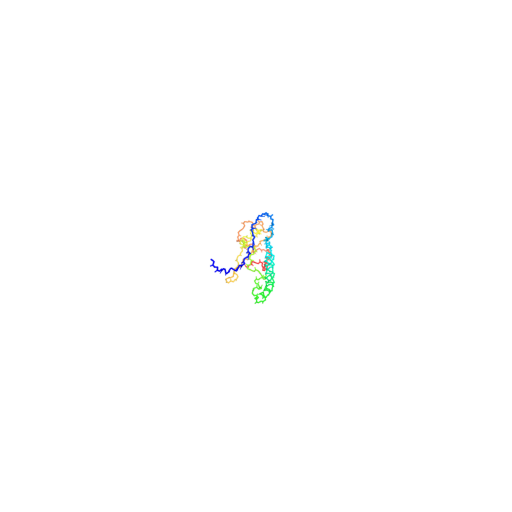 O O . GLY A 1 138 ? -11.286 -3.371 26.890 1.00 87.69 138 GLY A O 1
ATOM 1104 N N . SER A 1 139 ? -12.099 -3.185 24.812 1.00 88.75 139 SER A N 1
ATOM 1105 C CA . SER A 1 139 ? -13.202 -4.120 25.033 1.00 88.75 139 SER A CA 1
ATOM 1106 C C . SER A 1 139 ? -12.730 -5.579 25.112 1.00 88.75 139 SER A C 1
ATOM 1108 O O . SER A 1 139 ? -11.639 -5.936 24.682 1.00 88.75 139 SER A O 1
ATOM 1110 N N . SER A 1 140 ? -13.584 -6.468 25.623 1.00 89.88 140 SER A N 1
ATOM 1111 C CA . SER A 1 140 ? -13.300 -7.908 25.731 1.00 89.88 140 SER A CA 1
ATOM 1112 C C . SER A 1 140 ? -13.389 -8.676 24.402 1.00 89.88 140 SER A C 1
ATOM 1114 O O . SER A 1 140 ? -13.328 -9.908 24.394 1.00 89.88 140 SER A O 1
ATOM 1116 N N . HIS A 1 141 ? -13.566 -7.979 23.277 1.00 91.19 141 HIS A N 1
ATOM 1117 C CA . HIS A 1 141 ? -13.641 -8.608 21.962 1.00 91.19 141 HIS A CA 1
ATOM 1118 C C . HIS A 1 141 ? -12.243 -9.037 21.487 1.00 91.19 141 HIS A C 1
ATOM 1120 O O . HIS A 1 141 ? -11.262 -8.340 21.742 1.00 91.19 141 HIS A O 1
ATOM 1126 N N . PRO A 1 142 ? -12.123 -10.163 20.762 1.00 91.19 142 PRO A N 1
ATOM 1127 C CA . PRO A 1 142 ? -10.840 -10.598 20.223 1.00 91.19 142 PRO A CA 1
ATOM 1128 C C . PRO A 1 142 ? -10.312 -9.617 19.169 1.00 91.19 142 PRO A C 1
ATOM 1130 O O . PRO A 1 142 ? -11.064 -9.131 18.321 1.00 91.19 142 PRO A O 1
ATOM 1133 N N . VAL A 1 143 ? -8.998 -9.386 19.186 1.00 91.56 143 VAL A N 1
ATOM 1134 C CA . VAL A 1 143 ? -8.295 -8.540 18.213 1.00 91.56 143 VAL A CA 1
ATOM 1135 C C . VAL A 1 143 ? -7.650 -9.415 17.141 1.00 91.56 143 VAL A C 1
ATOM 1137 O O . VAL A 1 143 ? -6.937 -10.368 17.452 1.00 91.56 143 VAL A O 1
ATOM 1140 N N . ILE A 1 144 ? -7.885 -9.081 15.870 1.00 91.81 144 ILE A N 1
ATOM 1141 C CA . ILE A 1 144 ? -7.277 -9.755 14.717 1.00 91.81 144 ILE A CA 1
ATOM 1142 C C . ILE A 1 144 ? -6.337 -8.770 14.028 1.00 91.81 144 ILE A C 1
ATOM 1144 O O . ILE A 1 144 ? -6.776 -7.732 13.535 1.00 91.81 144 ILE A O 1
ATOM 1148 N N . LEU A 1 145 ? -5.050 -9.114 13.962 1.00 91.69 145 LEU A N 1
ATOM 1149 C CA . LEU A 1 145 ? -4.061 -8.346 13.214 1.00 91.69 145 LEU A CA 1
ATOM 1150 C C . LEU A 1 145 ? -3.945 -8.903 11.792 1.00 91.69 145 LEU A C 1
ATOM 1152 O O . LEU A 1 145 ? -3.464 -10.018 11.590 1.00 91.69 145 LEU A O 1
ATOM 1156 N N . TYR A 1 146 ? -4.377 -8.116 10.808 1.00 89.31 146 TYR A N 1
ATOM 1157 C CA . TYR A 1 146 ? -4.214 -8.441 9.395 1.00 89.31 146 TYR A CA 1
ATOM 1158 C C . TYR A 1 146 ? -3.084 -7.610 8.789 1.00 89.31 146 TYR A C 1
ATOM 1160 O O . TYR A 1 146 ? -3.176 -6.387 8.703 1.00 89.31 146 TYR A O 1
ATOM 1168 N N . LEU A 1 147 ? -2.026 -8.290 8.352 1.00 87.81 147 LEU A N 1
ATOM 1169 C CA . LEU A 1 147 ? -0.898 -7.688 7.650 1.00 87.81 147 LEU A CA 1
ATOM 1170 C C . LEU A 1 147 ? -1.001 -8.076 6.178 1.00 87.81 147 LEU A C 1
ATOM 1172 O O . LEU A 1 147 ? -0.926 -9.257 5.833 1.00 87.81 147 LEU A O 1
ATOM 1176 N N . HIS A 1 148 ? -1.209 -7.090 5.307 1.00 81.06 148 HIS A N 1
ATOM 1177 C CA . HIS A 1 148 ? -1.285 -7.358 3.878 1.00 81.06 148 HIS A CA 1
ATOM 1178 C C . HIS A 1 148 ? 0.113 -7.659 3.308 1.00 81.06 148 HIS A C 1
ATOM 1180 O O . HIS A 1 148 ? 1.127 -7.137 3.772 1.00 81.06 148 HIS A O 1
ATOM 1186 N N . GLY A 1 149 ? 0.174 -8.502 2.275 1.00 72.94 149 GLY A N 1
ATOM 1187 C CA . GLY A 1 149 ? 1.408 -8.757 1.528 1.00 72.94 149 GLY A CA 1
ATOM 1188 C C . GLY A 1 149 ? 1.830 -7.554 0.681 1.00 72.94 149 GLY A C 1
ATOM 1189 O O . GLY A 1 149 ? 1.201 -6.502 0.705 1.00 72.94 149 GLY A O 1
ATOM 1190 N N . ASN A 1 150 ? 2.886 -7.693 -0.116 1.00 66.31 150 ASN A N 1
ATOM 1191 C CA . ASN A 1 150 ? 3.373 -6.594 -0.948 1.00 66.31 150 ASN A CA 1
ATOM 1192 C C . ASN A 1 150 ? 2.370 -6.289 -2.085 1.00 66.31 150 ASN A C 1
ATOM 1194 O O . ASN A 1 150 ? 2.392 -6.944 -3.123 1.00 66.31 150 ASN A O 1
ATOM 1198 N N . ALA A 1 151 ? 1.453 -5.345 -1.857 1.00 60.34 151 ALA A N 1
ATOM 1199 C CA . ALA A 1 151 ? 0.314 -5.042 -2.732 1.00 60.34 151 ALA A CA 1
ATOM 1200 C C . ALA A 1 151 ? 0.350 -3.601 -3.282 1.00 60.34 151 ALA A C 1
ATOM 1202 O O . ALA A 1 151 ? -0.682 -3.024 -3.608 1.00 60.34 151 ALA A O 1
ATOM 1203 N N . GLY A 1 152 ? 1.538 -2.990 -3.368 1.00 56.34 152 GLY A N 1
ATOM 1204 C CA . GLY A 1 152 ? 1.704 -1.616 -3.866 1.00 56.34 152 GLY A CA 1
ATOM 1205 C C . GLY A 1 152 ? 1.413 -0.517 -2.833 1.00 56.34 152 GLY A C 1
ATOM 1206 O O . GLY A 1 152 ? 1.584 0.669 -3.122 1.00 56.34 152 GLY A O 1
ATOM 1207 N N . THR A 1 153 ? 1.037 -0.888 -1.611 1.00 59.69 153 THR A N 1
ATOM 1208 C CA . THR A 1 153 ? 0.988 -0.014 -0.435 1.00 59.69 153 THR A CA 1
ATOM 1209 C C . THR A 1 153 ? 2.166 -0.348 0.484 1.00 59.69 153 THR A C 1
ATOM 1211 O O . THR A 1 153 ? 2.446 -1.514 0.751 1.00 59.69 153 THR A O 1
ATOM 1214 N N . ARG A 1 154 ? 2.908 0.687 0.883 1.00 56.88 154 ARG A N 1
ATOM 1215 C CA . ARG A 1 154 ? 4.011 0.670 1.848 1.00 56.88 154 ARG A CA 1
ATOM 1216 C C . ARG A 1 154 ? 3.687 1.692 2.914 1.00 56.88 154 ARG A C 1
ATOM 1218 O O . ARG A 1 154 ? 3.133 2.743 2.499 1.00 56.88 154 ARG A O 1
#